Protein AF-A0A7W8PFZ2-F1 (afdb_monomer_lite)

Radius of gyration: 18.35 Å; chains: 1; bounding box: 38×33×63 Å

Foldseek 3Di:
DEAEAEDQAPVSVVVCVVCVVVVYHYDYDDPACVLLQVLLQVLQVLVVHGDDGVQVVLCVPVVAHDSHPNRSQVVCVVVVNGDDDDPDPPDCVQLVCLLPPLLVSVLSCVQSVHDNVVSVVVSVVSCVVVVHNSPVSRPPVVVLPPDHVVSVVCCVPPNDDDDD

pLDDT: mean 84.25, std 9.17, range [45.53, 96.31]

Secondary structure (DSSP, 8-state):
-EEEEE--SHHHHHHHHHHHHTT-EEEEE---SHHHHHHHHHHHHHTT-----HHHHHHHHH----SSHHHHHHHHHHHT-PPPPPSSS--HHHHTHIIIIIHHHHHHHHHTT---HHHHHHHHHHHHHHT--TTTT-SHHHHT-S--HHHHHHHHHH-PPPP-

Sequence (164 aa):
MQVTIVGAGAIALGYAAYLIQNGHKPKVWSPSGARLDQETLTIAAAFGKSVRTTFDHCRLSFGVVGDSFSAISEQLVRQGSDPPGPRDIATRYVLEEVPFGLVPTLRPAELAGVRAPLHEGGVAILGTCYGRYFVADNDILPEIGPLQIDTLKRLVVDGYAVPT

Structure (mmCIF, N/CA/C/O backbone):
data_AF-A0A7W8PFZ2-F1
#
_entry.id   AF-A0A7W8PFZ2-F1
#
loop_
_atom_site.group_PDB
_atom_site.id
_atom_site.type_symbol
_atom_site.label_atom_id
_atom_site.label_alt_id
_atom_site.label_comp_id
_atom_site.label_asym_id
_atom_site.label_entity_id
_atom_site.label_seq_id
_atom_site.pdbx_PDB_ins_code
_atom_site.Cartn_x
_atom_site.Cartn_y
_atom_site.Cartn_z
_atom_site.occupancy
_atom_site.B_iso_or_equiv
_atom_site.auth_seq_id
_atom_site.auth_comp_id
_atom_site.auth_asym_id
_atom_site.auth_atom_id
_atom_site.pdbx_PDB_model_num
ATOM 1 N N . MET A 1 1 ? 2.493 -1.608 -31.968 1.00 85.31 1 MET A N 1
ATOM 2 C CA . MET A 1 1 ? 1.179 -1.582 -31.277 1.00 85.31 1 MET A CA 1
ATOM 3 C C . MET A 1 1 ? 1.189 -0.483 -30.224 1.00 85.31 1 MET A C 1
ATOM 5 O O . MET A 1 1 ? 2.267 -0.186 -29.717 1.00 85.31 1 MET A O 1
ATOM 9 N N . GLN A 1 2 ? 0.042 0.131 -29.931 1.00 82.94 2 GLN A N 1
ATOM 10 C CA . GLN A 1 2 ? -0.093 1.023 -28.775 1.00 82.94 2 GLN A CA 1
ATOM 11 C C . GLN A 1 2 ? -0.322 0.176 -27.522 1.00 82.94 2 GLN A C 1
ATOM 13 O O . GLN A 1 2 ? -1.197 -0.684 -27.538 1.00 82.94 2 GLN A O 1
ATOM 18 N N . VAL A 1 3 ? 0.466 0.401 -26.473 1.00 79.44 3 VAL A N 1
ATOM 19 C CA . VAL A 1 3 ? 0.358 -0.331 -25.200 1.00 79.44 3 VAL A CA 1
ATOM 20 C C . VAL A 1 3 ? 0.219 0.696 -24.085 1.00 79.44 3 VAL A C 1
ATOM 22 O O . VAL A 1 3 ? 1.065 1.574 -23.981 1.00 79.44 3 VAL A O 1
ATOM 25 N N . THR A 1 4 ? -0.820 0.628 -23.257 1.00 81.81 4 THR A N 1
ATOM 26 C CA . THR A 1 4 ? -0.915 1.497 -22.073 1.00 81.81 4 THR A CA 1
ATOM 27 C C . THR A 1 4 ? -0.456 0.714 -20.855 1.00 81.81 4 THR A C 1
ATOM 29 O O . THR A 1 4 ? -1.006 -0.344 -20.562 1.00 81.81 4 THR A O 1
ATOM 32 N N . ILE A 1 5 ? 0.540 1.242 -20.151 1.00 75.62 5 ILE A N 1
ATOM 33 C CA . ILE A 1 5 ? 1.014 0.715 -18.874 1.00 75.62 5 ILE A CA 1
ATOM 34 C C . ILE A 1 5 ? 0.373 1.563 -17.780 1.00 75.62 5 ILE A C 1
ATOM 36 O O . ILE A 1 5 ? 0.567 2.778 -17.750 1.00 75.62 5 ILE A O 1
ATOM 40 N N . VAL A 1 6 ? -0.416 0.938 -16.911 1.00 77.44 6 VAL A N 1
ATOM 41 C CA . VAL A 1 6 ? -1.054 1.610 -15.774 1.00 77.44 6 VAL A CA 1
ATOM 42 C C . VAL A 1 6 ? -0.119 1.514 -14.569 1.00 77.44 6 VAL A C 1
ATOM 44 O O . VAL A 1 6 ? 0.202 0.416 -14.124 1.00 77.44 6 VAL A O 1
ATOM 47 N N . GLY A 1 7 ? 0.315 2.667 -14.057 1.00 66.38 7 GLY A N 1
ATOM 48 C CA . GLY A 1 7 ? 1.325 2.787 -13.001 1.00 66.38 7 GLY A CA 1
ATOM 49 C C . GLY A 1 7 ? 2.684 3.246 -13.539 1.00 66.38 7 GLY A C 1
ATOM 50 O O . GLY A 1 7 ? 3.036 2.951 -14.675 1.00 66.38 7 GLY A O 1
ATOM 51 N N . ALA A 1 8 ? 3.445 3.990 -12.728 1.00 63.72 8 ALA A N 1
ATOM 52 C CA . ALA A 1 8 ? 4.741 4.582 -13.107 1.00 63.72 8 ALA A CA 1
ATOM 53 C C . ALA A 1 8 ? 5.906 4.154 -12.192 1.00 63.72 8 ALA A C 1
ATOM 55 O O . ALA A 1 8 ? 6.881 4.881 -12.047 1.00 63.72 8 ALA A O 1
ATOM 56 N N . GLY A 1 9 ? 5.806 2.984 -11.552 1.00 59.66 9 GLY A N 1
ATOM 57 C CA . GLY A 1 9 ? 6.915 2.421 -10.773 1.00 59.66 9 GLY A CA 1
ATOM 58 C C . GLY A 1 9 ? 8.074 1.935 -11.655 1.00 59.66 9 GLY A C 1
ATOM 59 O O . GLY A 1 9 ? 7.932 1.819 -12.873 1.00 59.66 9 GLY A O 1
ATOM 60 N N . ALA A 1 10 ? 9.206 1.576 -11.041 1.00 45.53 10 ALA A N 1
ATOM 61 C CA . ALA A 1 10 ? 10.415 1.124 -11.748 1.00 45.53 10 ALA A CA 1
ATOM 62 C C . ALA A 1 10 ? 10.150 -0.028 -12.743 1.00 45.53 10 ALA A C 1
ATOM 64 O O . ALA A 1 10 ? 10.671 -0.028 -13.856 1.00 45.53 10 ALA A O 1
ATOM 65 N N . ILE A 1 11 ? 9.257 -0.960 -12.390 1.00 56.22 11 ILE A N 1
ATOM 66 C CA . ILE A 1 11 ? 8.810 -2.060 -13.265 1.00 56.22 11 ILE A CA 1
ATOM 67 C C . ILE A 1 11 ? 8.116 -1.530 -14.526 1.00 56.22 11 ILE A C 1
ATOM 69 O O . ILE A 1 11 ? 8.413 -1.969 -15.634 1.00 56.22 11 ILE A O 1
ATOM 73 N N . ALA A 1 12 ? 7.201 -0.569 -14.370 1.00 71.44 12 ALA A N 1
ATOM 74 C CA . ALA A 1 12 ? 6.454 0.017 -15.478 1.00 71.44 12 ALA A CA 1
ATOM 75 C C . ALA A 1 12 ? 7.377 0.767 -16.449 1.00 71.44 12 ALA A C 1
ATOM 77 O O . ALA A 1 12 ? 7.225 0.647 -17.664 1.00 71.44 12 ALA A O 1
ATOM 78 N N . LEU A 1 13 ? 8.365 1.491 -15.916 1.00 67.25 13 LEU A N 1
ATOM 79 C CA . LEU A 1 13 ? 9.378 2.181 -16.715 1.00 67.25 13 LEU A CA 1
ATOM 80 C C . LEU A 1 13 ? 10.309 1.189 -17.433 1.00 67.25 13 LEU A C 1
ATOM 82 O O . LEU A 1 13 ? 10.592 1.371 -18.617 1.00 67.25 13 LEU A O 1
ATOM 86 N N . GLY A 1 14 ? 10.705 0.099 -16.766 1.00 67.44 14 GLY A N 1
ATOM 87 C CA . GLY A 1 14 ? 11.469 -0.994 -17.376 1.00 67.44 14 GLY A CA 1
ATOM 88 C C . GLY A 1 14 ? 10.726 -1.654 -18.543 1.00 67.44 14 GLY A C 1
ATOM 89 O O . GLY A 1 14 ? 11.283 -1.802 -19.633 1.00 67.44 14 GLY A O 1
ATOM 90 N N . TYR A 1 15 ? 9.437 -1.964 -18.367 1.00 74.69 15 TYR A N 1
ATOM 91 C CA . TYR A 1 15 ? 8.594 -2.476 -19.451 1.00 74.69 15 TYR A CA 1
ATOM 92 C C . TYR A 1 15 ? 8.420 -1.466 -20.585 1.00 74.69 15 TYR A C 1
ATOM 94 O O . TYR A 1 15 ? 8.469 -1.854 -21.751 1.00 74.69 15 TYR A O 1
ATOM 102 N N . ALA A 1 16 ? 8.247 -0.178 -20.279 1.00 78.25 16 ALA A N 1
ATOM 103 C CA . ALA A 1 16 ? 8.160 0.858 -21.303 1.00 78.25 16 ALA A CA 1
ATOM 104 C C . ALA A 1 16 ? 9.437 0.905 -22.158 1.00 78.25 16 ALA A C 1
ATOM 106 O O . ALA A 1 16 ? 9.348 0.898 -23.385 1.00 78.25 16 ALA A O 1
ATOM 107 N N . ALA A 1 17 ? 10.617 0.874 -21.531 1.00 71.56 17 ALA A N 1
ATOM 108 C CA . ALA A 1 17 ? 11.897 0.852 -22.237 1.00 71.56 17 ALA A CA 1
ATOM 109 C C . ALA A 1 17 ? 12.037 -0.387 -23.138 1.00 71.56 17 ALA A C 1
ATOM 111 O O . ALA A 1 17 ? 12.363 -0.262 -24.320 1.00 71.56 17 ALA A O 1
ATOM 112 N N . TYR A 1 18 ? 11.716 -1.573 -22.615 1.00 71.75 18 TYR A N 1
ATOM 113 C CA . TYR A 1 18 ? 11.741 -2.817 -23.386 1.00 71.75 18 TYR A CA 1
ATOM 114 C C . TYR A 1 18 ? 10.770 -2.789 -24.578 1.00 71.75 18 TYR A C 1
ATOM 116 O O . TYR A 1 18 ? 11.122 -3.172 -25.695 1.00 71.75 18 TYR A O 1
ATOM 124 N N . LEU A 1 19 ? 9.549 -2.292 -24.378 1.00 82.12 19 LEU A N 1
ATOM 125 C CA . LEU A 1 19 ? 8.543 -2.182 -25.435 1.00 82.12 19 LEU A CA 1
ATOM 126 C C . LEU A 1 19 ? 8.968 -1.199 -26.534 1.00 82.12 19 LEU A C 1
ATOM 128 O O . LEU A 1 19 ? 8.729 -1.476 -27.710 1.00 82.12 19 LEU A O 1
ATOM 132 N N . ILE A 1 20 ? 9.625 -0.091 -26.176 1.00 83.25 20 ILE A N 1
ATOM 133 C CA . ILE A 1 20 ? 10.207 0.851 -27.145 1.00 83.25 20 ILE A CA 1
ATOM 134 C C . ILE A 1 20 ? 11.289 0.158 -27.983 1.00 83.25 20 ILE A C 1
ATOM 136 O O . ILE A 1 20 ? 11.260 0.262 -29.209 1.00 83.25 20 ILE A O 1
ATOM 140 N N . GLN A 1 21 ? 12.200 -0.592 -27.349 1.00 76.38 21 GLN A N 1
ATOM 141 C CA . GLN A 1 21 ? 13.262 -1.334 -28.049 1.00 76.38 21 GLN A CA 1
ATOM 142 C C . GLN A 1 21 ? 12.712 -2.355 -29.058 1.00 76.38 21 GLN A C 1
ATOM 144 O O . GLN A 1 21 ? 13.333 -2.591 -30.089 1.00 76.38 21 GLN A O 1
ATOM 149 N N . ASN A 1 22 ? 11.526 -2.911 -28.801 1.00 91.25 22 ASN A N 1
ATOM 150 C CA . ASN A 1 22 ? 10.859 -3.884 -29.672 1.00 91.25 22 ASN A CA 1
ATOM 151 C C . ASN A 1 22 ? 9.861 -3.248 -30.669 1.00 91.25 22 ASN A C 1
ATOM 153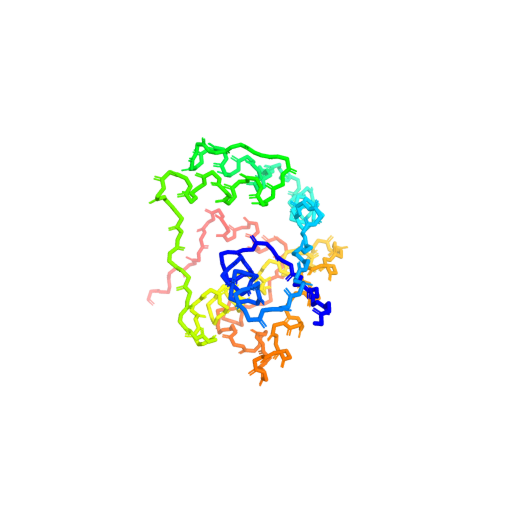 O O . ASN A 1 22 ? 9.013 -3.933 -31.238 1.00 91.25 22 ASN A O 1
ATOM 157 N N . GLY A 1 23 ? 9.929 -1.931 -30.899 1.00 88.06 23 GLY A N 1
ATOM 158 C CA . GLY A 1 23 ? 9.114 -1.247 -31.913 1.00 88.06 23 GLY A CA 1
ATOM 159 C C . GLY A 1 23 ? 7.648 -1.017 -31.518 1.00 88.06 23 GLY A C 1
ATOM 160 O O . GLY A 1 23 ? 6.801 -0.701 -32.365 1.00 88.06 23 GLY A O 1
ATOM 161 N N . HIS A 1 24 ? 7.310 -1.158 -30.236 1.00 92.06 24 HIS A N 1
ATOM 162 C CA . HIS A 1 24 ? 5.997 -0.789 -29.713 1.00 92.06 24 HIS A CA 1
ATOM 163 C C . HIS A 1 24 ? 5.962 0.683 -29.278 1.00 92.06 24 HIS A C 1
ATOM 165 O O . HIS A 1 24 ? 6.982 1.351 -29.139 1.00 92.06 24 HIS A O 1
ATOM 171 N N . LYS A 1 25 ? 4.749 1.208 -29.080 1.00 86.56 25 LYS A N 1
ATOM 172 C CA . LYS A 1 25 ? 4.505 2.587 -28.638 1.00 86.56 25 LYS A CA 1
ATOM 173 C C . LYS A 1 25 ? 3.824 2.554 -27.266 1.00 86.56 25 LYS A C 1
ATOM 175 O O . LYS A 1 25 ? 2.591 2.634 -27.219 1.00 86.56 25 LYS A O 1
ATOM 180 N N . PRO A 1 26 ? 4.577 2.344 -26.171 1.00 82.06 26 PRO A N 1
ATOM 181 C CA . PRO A 1 26 ? 3.999 2.340 -24.842 1.00 82.06 26 PRO A CA 1
ATOM 182 C C . PRO A 1 26 ? 3.624 3.761 -24.401 1.00 82.06 26 PRO A C 1
ATOM 184 O O . PRO A 1 26 ? 4.323 4.726 -24.702 1.00 82.06 26 PRO A O 1
ATOM 187 N N . LYS A 1 27 ? 2.526 3.886 -23.661 1.00 79.88 27 LYS A N 1
ATOM 188 C CA . LYS A 1 27 ? 2.154 5.069 -22.887 1.00 79.88 27 LYS A CA 1
ATOM 189 C C . LYS A 1 27 ? 2.101 4.655 -21.427 1.00 79.88 27 LYS A C 1
ATOM 191 O O . LYS A 1 27 ? 1.262 3.840 -21.054 1.00 79.88 27 LYS A O 1
ATOM 196 N N . VAL A 1 28 ? 2.996 5.202 -20.615 1.00 67.12 28 VAL A N 1
ATOM 197 C CA . VAL A 1 28 ? 2.914 5.054 -19.162 1.00 67.12 28 VAL A CA 1
ATOM 198 C C . VAL A 1 28 ? 1.883 6.057 -18.670 1.00 67.12 28 VAL A C 1
ATOM 200 O O . VAL A 1 28 ? 2.005 7.255 -18.915 1.00 67.12 28 VAL A O 1
ATOM 203 N N . TRP A 1 29 ? 0.839 5.562 -18.023 1.00 65.75 29 TRP A N 1
ATOM 204 C CA . TRP A 1 29 ? -0.190 6.386 -17.419 1.00 65.75 29 TRP A CA 1
ATOM 205 C C . TRP A 1 29 ? -0.105 6.251 -15.903 1.00 65.75 29 TRP A C 1
ATOM 207 O O . TRP A 1 29 ? -0.366 5.194 -15.328 1.00 65.75 29 TRP A O 1
ATOM 217 N N . SER A 1 30 ? 0.262 7.352 -15.258 1.00 60.38 30 SER A N 1
ATOM 218 C CA . SER A 1 30 ? 0.132 7.555 -13.821 1.00 60.38 30 SER A CA 1
ATOM 219 C C . SER A 1 30 ? -0.270 9.013 -13.630 1.00 60.38 30 SER A C 1
ATOM 221 O O . SER A 1 30 ? 0.547 9.890 -13.901 1.00 60.38 30 SER A O 1
ATOM 223 N N . PRO A 1 31 ? -1.527 9.314 -13.260 1.00 59.84 31 PRO A N 1
ATOM 224 C CA . PRO A 1 31 ? -2.009 10.692 -13.270 1.00 59.84 31 PRO A CA 1
ATOM 225 C C . PRO A 1 31 ? -1.250 11.568 -12.264 1.00 59.84 31 PRO A C 1
ATOM 227 O O . PRO A 1 31 ? -0.929 12.706 -12.568 1.00 59.84 31 PRO A O 1
ATOM 230 N N . SER A 1 32 ? -0.942 11.023 -11.087 1.00 66.50 32 SER A N 1
ATOM 231 C CA . SER A 1 32 ? -0.118 11.660 -10.044 1.00 66.50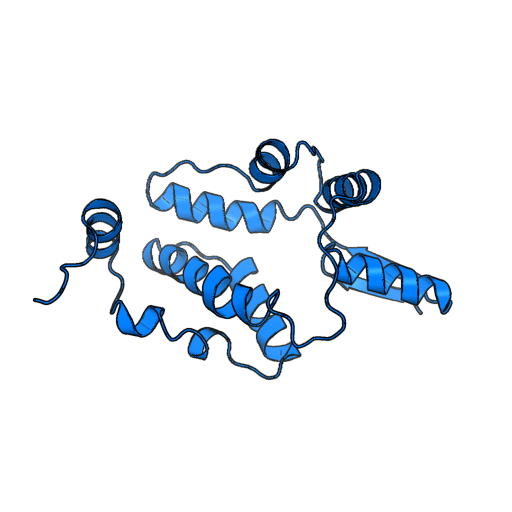 32 SER A CA 1
ATOM 232 C C . SER A 1 32 ? 0.058 10.745 -8.834 1.00 66.50 32 SER A C 1
ATOM 234 O O . SER A 1 32 ? 0.942 10.974 -8.026 1.00 66.50 32 SER A O 1
ATOM 236 N N . GLY A 1 33 ? -0.810 9.737 -8.674 1.00 69.44 33 GLY A N 1
ATOM 237 C CA . GLY A 1 33 ? -0.943 8.943 -7.449 1.00 69.44 33 GLY A CA 1
ATOM 238 C C . GLY A 1 33 ? -1.572 9.712 -6.276 1.00 69.44 33 GLY A C 1
ATOM 239 O O . GLY A 1 33 ? -1.974 9.094 -5.297 1.00 69.44 33 GLY A O 1
ATOM 240 N N . ALA A 1 34 ? -1.806 11.023 -6.425 1.00 77.56 34 ALA A N 1
ATOM 241 C CA . ALA A 1 34 ? -2.437 11.870 -5.413 1.00 77.56 34 ALA A CA 1
ATOM 242 C C . ALA A 1 34 ? -3.849 11.407 -5.030 1.00 77.56 34 ALA A C 1
ATOM 244 O O . ALA A 1 34 ? -4.281 11.612 -3.907 1.00 77.56 34 ALA A O 1
ATOM 245 N N . ARG A 1 35 ? -4.585 10.758 -5.944 1.00 82.75 35 ARG A N 1
ATOM 246 C CA . ARG A 1 35 ? -5.917 10.215 -5.628 1.00 82.75 35 ARG A CA 1
ATOM 247 C C . ARG A 1 35 ? -5.864 9.011 -4.692 1.00 82.75 35 ARG A C 1
ATOM 249 O O . ARG A 1 35 ? -6.772 8.852 -3.890 1.00 82.75 35 ARG A O 1
ATOM 256 N N . LEU A 1 36 ? -4.832 8.179 -4.818 1.00 82.75 36 LEU A N 1
ATOM 257 C CA . LEU A 1 36 ? -4.625 7.038 -3.930 1.00 82.75 36 LEU A CA 1
ATOM 258 C C . LEU A 1 36 ? -4.127 7.539 -2.568 1.00 82.75 36 LEU A C 1
ATOM 260 O O . LEU A 1 36 ? -4.662 7.148 -1.539 1.00 82.75 36 LEU A O 1
ATOM 264 N N . ASP A 1 37 ? -3.219 8.518 -2.579 1.00 87.62 37 ASP A N 1
ATOM 265 C CA . ASP A 1 37 ? -2.774 9.239 -1.379 1.00 87.62 37 ASP A CA 1
ATOM 266 C C . ASP A 1 37 ? -3.948 9.911 -0.639 1.00 87.62 37 ASP A C 1
ATOM 268 O O . ASP A 1 37 ? -4.045 9.857 0.585 1.00 87.62 37 ASP A O 1
ATOM 272 N N . GLN A 1 38 ? -4.906 10.473 -1.383 1.00 91.00 38 GLN A N 1
ATOM 273 C CA . GLN A 1 38 ? -6.100 11.097 -0.819 1.00 91.00 38 GLN A CA 1
ATOM 274 C C . GLN A 1 38 ? -6.974 10.115 -0.033 1.00 91.00 38 GLN A C 1
ATOM 276 O O . GLN A 1 38 ? -7.535 10.520 0.983 1.00 91.00 38 GLN A O 1
ATOM 281 N N . GLU A 1 39 ? -7.084 8.848 -0.449 1.00 93.31 39 GLU A N 1
ATOM 282 C CA . GLU A 1 39 ? -7.816 7.838 0.330 1.00 93.31 39 GLU A CA 1
ATOM 283 C C . GLU A 1 39 ? -7.154 7.637 1.698 1.00 93.31 39 GLU A C 1
ATOM 285 O O . GLU A 1 39 ? -7.833 7.710 2.721 1.00 93.31 39 GLU A O 1
ATOM 290 N N . THR A 1 40 ? -5.825 7.512 1.740 1.00 93.38 40 THR A N 1
ATOM 291 C CA . THR A 1 40 ? -5.056 7.385 2.988 1.00 93.38 40 THR A CA 1
ATOM 292 C C . THR A 1 40 ? -5.214 8.611 3.890 1.00 93.38 40 THR A C 1
ATOM 294 O O . THR A 1 40 ? -5.437 8.472 5.096 1.00 93.38 40 THR A O 1
ATOM 297 N N . LEU A 1 41 ? -5.165 9.818 3.317 1.00 95.62 41 LEU A N 1
ATOM 298 C CA . LEU A 1 41 ? -5.390 11.069 4.050 1.00 95.62 41 LEU A CA 1
ATOM 299 C C . LEU A 1 41 ? -6.810 11.144 4.625 1.00 95.62 41 LEU A C 1
ATOM 301 O O . LEU A 1 41 ? -6.988 11.540 5.777 1.00 95.62 41 LEU A O 1
ATOM 305 N N . THR A 1 42 ? -7.823 10.748 3.851 1.00 96.31 42 THR A N 1
ATOM 306 C CA . THR A 1 42 ? -9.222 10.732 4.298 1.00 96.31 42 THR A CA 1
ATOM 307 C C . THR A 1 42 ? -9.444 9.708 5.410 1.00 96.31 42 THR A C 1
ATOM 309 O O . THR A 1 42 ? -10.115 10.029 6.391 1.00 96.31 42 THR A O 1
ATOM 312 N N . ILE A 1 43 ? -8.847 8.516 5.308 1.00 94.00 43 ILE A N 1
ATOM 313 C CA . ILE A 1 43 ? -8.882 7.508 6.376 1.00 94.00 43 ILE A CA 1
ATOM 314 C C . ILE A 1 43 ? -8.272 8.093 7.653 1.00 94.00 43 ILE A C 1
ATOM 316 O O . ILE A 1 43 ? -8.919 8.084 8.696 1.00 94.00 43 ILE A O 1
ATOM 320 N N . ALA A 1 44 ? -7.070 8.674 7.584 1.00 94.12 44 ALA A N 1
ATOM 321 C CA . ALA A 1 44 ? -6.420 9.278 8.748 1.00 94.12 44 ALA A CA 1
ATOM 322 C C . ALA A 1 44 ? -7.262 10.402 9.381 1.00 94.12 44 ALA A C 1
ATOM 324 O O . ALA A 1 44 ? -7.431 10.443 10.605 1.00 94.12 44 ALA A O 1
ATOM 325 N N . ALA A 1 45 ? -7.845 11.273 8.553 1.00 95.81 45 ALA A N 1
ATOM 326 C CA . ALA A 1 45 ? -8.703 12.362 9.006 1.00 95.81 45 ALA A CA 1
ATOM 327 C C . ALA A 1 45 ? -9.947 11.854 9.753 1.00 95.81 45 ALA A C 1
ATOM 329 O O . ALA A 1 45 ? -10.340 12.458 10.751 1.00 95.81 45 ALA A O 1
ATOM 330 N N . ALA A 1 46 ? -10.522 10.718 9.345 1.00 93.75 46 ALA A N 1
ATOM 331 C CA . ALA A 1 46 ? -11.653 10.101 10.039 1.00 93.75 46 ALA A CA 1
ATOM 332 C C . ALA A 1 46 ? -11.299 9.615 11.461 1.00 93.75 46 ALA A C 1
ATOM 334 O O . ALA A 1 46 ? -12.163 9.557 12.334 1.00 93.75 46 ALA A O 1
ATOM 335 N N . PHE A 1 47 ? -10.017 9.358 11.738 1.00 90.25 47 PHE A N 1
ATOM 336 C CA . PHE A 1 47 ? -9.502 9.101 13.089 1.00 90.25 47 PHE A CA 1
ATOM 337 C C . PHE A 1 47 ? -9.041 10.371 13.827 1.00 90.25 47 PHE A C 1
ATOM 339 O O . PHE A 1 47 ? -8.436 10.277 14.899 1.00 90.25 47 PHE A O 1
ATOM 346 N N . GLY A 1 48 ? -9.294 11.562 13.273 1.00 92.06 48 GLY A N 1
ATOM 347 C CA . GLY A 1 48 ? -8.820 12.836 13.817 1.00 92.06 48 GLY A CA 1
ATOM 348 C C . GLY A 1 48 ? -7.301 13.003 13.724 1.00 92.06 48 GLY A C 1
ATOM 349 O O . GLY A 1 48 ? -6.706 13.709 14.539 1.00 92.06 48 GLY A O 1
ATOM 350 N N . LYS A 1 49 ? -6.649 12.313 12.780 1.00 91.81 49 LYS A N 1
ATOM 351 C CA . LYS A 1 49 ? -5.202 12.378 12.563 1.00 91.81 49 LYS A CA 1
ATOM 352 C C . LYS A 1 49 ? -4.889 13.161 11.294 1.00 91.81 49 LYS A C 1
ATOM 354 O O . LYS A 1 49 ? -5.552 13.013 10.275 1.00 91.81 49 LYS A O 1
ATOM 359 N N . SER A 1 50 ? -3.835 13.966 11.365 1.00 94.50 50 SER A N 1
ATOM 360 C CA . SER A 1 50 ? -3.212 14.578 10.195 1.00 94.50 50 SER A CA 1
ATOM 361 C C . SER A 1 50 ? -1.930 13.814 9.887 1.00 94.50 50 SER A C 1
ATOM 363 O O . SER A 1 50 ? -1.083 13.650 10.769 1.00 94.50 50 SER A O 1
ATOM 365 N N . VAL A 1 51 ? -1.811 13.307 8.661 1.00 93.31 51 VAL A N 1
ATOM 366 C CA . VAL A 1 51 ? -0.630 12.583 8.175 1.00 93.31 51 VAL A CA 1
ATOM 367 C C . VAL A 1 51 ? -0.073 13.277 6.938 1.00 93.31 51 VAL A C 1
ATOM 369 O O . VAL A 1 51 ? -0.743 14.092 6.306 1.00 93.31 51 VAL A O 1
ATOM 372 N N . ARG A 1 52 ? 1.191 12.992 6.631 1.00 94.25 52 ARG A N 1
ATOM 373 C CA . ARG A 1 52 ? 1.894 13.579 5.489 1.00 94.25 52 ARG A CA 1
ATOM 374 C C . ARG A 1 52 ? 1.443 12.924 4.186 1.00 94.25 52 ARG A C 1
ATOM 376 O O . ARG A 1 52 ? 1.071 11.755 4.192 1.00 94.25 52 ARG A O 1
ATOM 383 N N . THR A 1 53 ? 1.533 13.672 3.092 1.00 92.06 53 THR A N 1
ATOM 384 C CA . THR A 1 53 ? 1.320 13.133 1.743 1.00 92.06 53 THR A CA 1
ATOM 385 C C . THR A 1 53 ? 2.455 12.186 1.352 1.00 92.06 53 THR A C 1
ATOM 387 O O . THR A 1 53 ? 3.566 12.259 1.892 1.00 92.06 53 THR A O 1
ATOM 390 N N . THR A 1 54 ? 2.234 11.333 0.356 1.00 86.44 54 THR A N 1
ATOM 391 C CA . THR A 1 54 ? 3.326 10.527 -0.204 1.00 86.44 54 THR A CA 1
ATOM 392 C C . THR A 1 54 ? 4.402 11.416 -0.847 1.00 86.44 54 THR A C 1
ATOM 394 O O . THR A 1 54 ? 5.592 11.116 -0.767 1.00 86.44 54 THR A O 1
ATOM 397 N N . PHE A 1 55 ? 4.023 12.572 -1.397 1.00 88.88 55 PHE A N 1
ATOM 398 C CA . PHE A 1 55 ? 4.970 13.569 -1.909 1.00 88.88 55 PHE A CA 1
ATOM 399 C C . PHE A 1 55 ? 5.850 14.164 -0.800 1.00 88.88 55 PHE A C 1
ATOM 401 O O . PHE A 1 55 ? 7.058 14.327 -0.982 1.00 88.88 55 PHE A O 1
ATOM 408 N N . ASP A 1 56 ? 5.274 14.433 0.374 1.00 92.06 56 ASP A N 1
ATOM 409 C CA . ASP A 1 56 ? 6.034 14.836 1.557 1.00 92.06 56 ASP A CA 1
ATOM 410 C C . ASP A 1 56 ? 6.984 13.735 2.016 1.00 92.06 56 ASP A C 1
ATOM 412 O O . ASP A 1 56 ? 8.120 14.036 2.380 1.00 92.06 56 ASP A O 1
ATOM 416 N N . HIS A 1 57 ? 6.547 12.473 1.991 1.00 89.00 57 HIS A N 1
ATOM 417 C CA . HIS A 1 57 ? 7.422 11.346 2.291 1.00 89.00 57 HIS A CA 1
ATOM 418 C C . HIS A 1 57 ? 8.614 11.306 1.328 1.00 89.00 57 HIS A C 1
ATOM 420 O O . HIS A 1 57 ? 9.754 11.279 1.787 1.00 89.00 57 HIS A O 1
ATOM 426 N N . CYS A 1 58 ? 8.386 11.408 0.015 1.00 88.12 58 CYS A N 1
ATOM 427 C CA . CYS A 1 58 ? 9.469 11.414 -0.968 1.00 88.12 58 CYS A CA 1
ATOM 428 C C . CYS A 1 58 ? 10.468 12.557 -0.736 1.00 88.12 58 CYS A C 1
ATOM 430 O O . CYS A 1 58 ? 11.683 12.340 -0.757 1.00 88.12 58 CYS A O 1
ATOM 432 N N . ARG A 1 59 ? 9.964 13.754 -0.427 1.00 93.12 59 ARG A N 1
ATOM 433 C CA . ARG A 1 59 ? 10.795 14.918 -0.109 1.00 93.12 59 ARG A CA 1
ATOM 434 C C . ARG A 1 59 ? 11.615 14.719 1.161 1.00 93.12 59 ARG A C 1
ATOM 436 O O . ARG A 1 59 ? 12.799 15.036 1.172 1.00 93.12 59 ARG A O 1
ATOM 443 N N . LEU A 1 60 ? 10.996 14.234 2.235 1.00 92.25 60 LEU A N 1
ATOM 444 C CA . LEU A 1 60 ? 11.636 14.119 3.548 1.00 92.25 60 LEU A CA 1
ATOM 445 C C . LEU A 1 60 ? 12.585 12.920 3.649 1.00 92.25 60 LEU A C 1
ATOM 447 O O . LEU A 1 60 ? 13.583 13.009 4.357 1.00 92.25 60 LEU A O 1
ATOM 451 N N . SER A 1 61 ? 12.276 11.816 2.969 1.00 88.31 61 SER A N 1
ATOM 452 C CA . SER A 1 61 ? 13.042 10.569 3.059 1.00 88.31 61 SER A CA 1
ATOM 453 C C . SER A 1 61 ? 14.097 10.426 1.967 1.00 88.31 61 SER A C 1
ATOM 455 O O . SER A 1 61 ? 15.151 9.858 2.236 1.00 88.31 61 SER A O 1
ATOM 457 N N . PHE A 1 62 ? 13.850 10.950 0.762 1.00 86.25 62 PHE A N 1
ATOM 458 C CA . PHE A 1 62 ? 14.757 10.778 -0.381 1.00 86.25 62 PHE A CA 1
ATOM 459 C C . PHE A 1 62 ? 15.280 12.099 -0.959 1.00 86.25 62 PHE A C 1
ATOM 461 O O . PHE A 1 62 ? 16.092 12.083 -1.878 1.00 86.25 62 PHE A O 1
ATOM 468 N N . GLY A 1 63 ? 14.836 13.252 -0.446 1.00 91.81 63 GLY A N 1
ATOM 469 C CA . GLY A 1 63 ? 15.294 14.558 -0.929 1.00 91.81 63 GLY A CA 1
ATOM 470 C C . GLY A 1 63 ? 14.848 14.890 -2.358 1.00 91.81 63 GLY A C 1
ATOM 471 O O . GLY A 1 63 ? 15.439 15.763 -2.989 1.00 91.81 63 GLY A O 1
ATOM 472 N N . VAL A 1 64 ? 13.823 14.206 -2.875 1.00 89.25 64 VAL A N 1
ATOM 473 C CA . VAL A 1 64 ? 13.282 14.402 -4.232 1.00 89.25 64 VAL A CA 1
ATOM 474 C C . VAL A 1 64 ? 11.918 15.078 -4.182 1.00 89.25 64 VAL A C 1
ATOM 476 O O . VAL A 1 64 ? 11.115 14.823 -3.286 1.00 89.25 64 VAL A O 1
ATOM 479 N N . VAL A 1 65 ? 11.638 15.944 -5.155 1.00 90.56 65 VAL A N 1
ATOM 480 C CA . VAL A 1 65 ? 10.386 16.713 -5.213 1.00 90.56 65 VAL A CA 1
ATOM 481 C C . VAL A 1 65 ? 9.825 16.650 -6.621 1.00 90.56 65 VAL A C 1
ATOM 483 O O . VAL A 1 65 ? 10.527 16.954 -7.576 1.00 90.56 65 VAL A O 1
ATOM 486 N N . GLY A 1 66 ? 8.552 16.303 -6.769 1.00 84.62 66 GLY A N 1
ATOM 487 C CA . GLY A 1 66 ? 7.879 16.311 -8.063 1.00 84.62 66 GLY A CA 1
ATOM 488 C C . GLY A 1 66 ? 6.377 16.473 -7.903 1.00 84.62 66 GLY A C 1
ATOM 489 O O . GLY A 1 66 ? 5.825 16.195 -6.843 1.00 84.62 66 GLY A O 1
ATOM 490 N N . ASP A 1 67 ? 5.726 16.921 -8.967 1.00 79.81 67 ASP A N 1
ATOM 491 C CA . ASP A 1 67 ? 4.267 17.016 -9.096 1.00 79.81 67 ASP A CA 1
ATOM 492 C C . ASP A 1 67 ? 3.610 15.672 -9.467 1.00 79.81 67 ASP A C 1
ATOM 494 O O . ASP A 1 67 ? 2.3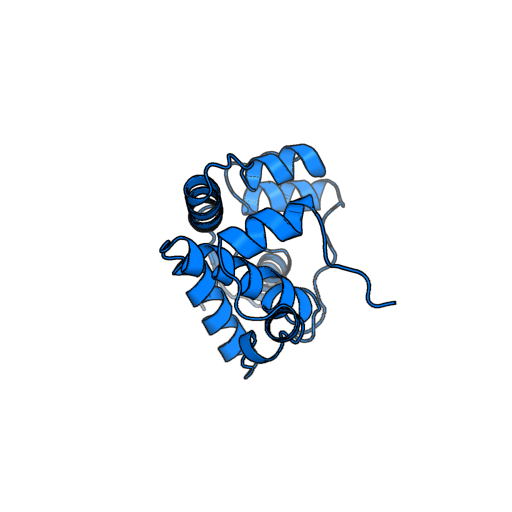87 15.525 -9.461 1.00 79.81 67 ASP A O 1
ATOM 498 N N . SER A 1 68 ? 4.431 14.666 -9.771 1.00 77.69 68 SER A N 1
ATOM 499 C CA . SER A 1 68 ? 4.020 13.316 -10.128 1.00 77.69 68 SER A CA 1
ATOM 500 C C . SER A 1 68 ? 5.037 12.282 -9.647 1.00 77.69 68 SER A C 1
ATOM 502 O O . SER A 1 68 ? 6.233 12.563 -9.523 1.00 77.69 68 SER A O 1
ATOM 504 N N . PHE A 1 69 ? 4.577 11.042 -9.452 1.00 76.06 69 PHE A N 1
ATOM 505 C CA . PHE A 1 69 ? 5.484 9.921 -9.194 1.00 76.06 69 PHE A CA 1
ATOM 506 C C . PHE A 1 69 ? 6.495 9.708 -10.322 1.00 76.06 69 PHE A C 1
ATOM 508 O O . PHE A 1 69 ? 7.623 9.345 -10.030 1.00 76.06 69 PHE A O 1
ATOM 515 N N . SER A 1 70 ? 6.139 9.981 -11.584 1.00 74.00 70 SER A N 1
ATOM 516 C CA . SER A 1 70 ? 7.091 9.874 -12.701 1.00 74.00 70 SER A CA 1
ATOM 517 C C . SER A 1 70 ? 8.269 10.831 -12.516 1.00 74.00 70 SER A C 1
ATOM 519 O O . SER A 1 70 ? 9.419 10.411 -12.594 1.00 74.00 70 SER A O 1
ATOM 521 N N . ALA A 1 71 ? 7.994 12.100 -12.194 1.00 81.25 71 ALA A N 1
ATOM 522 C CA . 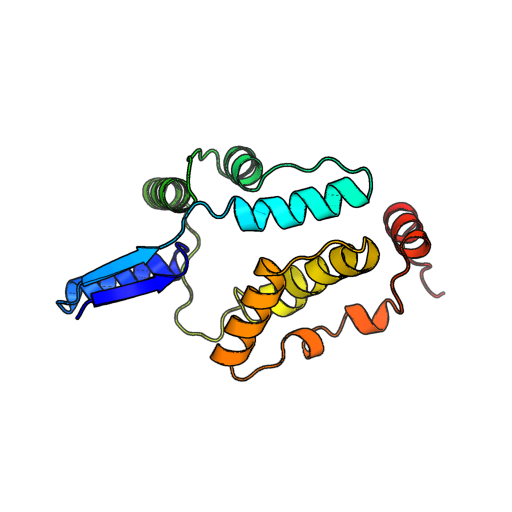ALA A 1 71 ? 9.033 13.100 -11.959 1.00 81.25 71 ALA A CA 1
ATOM 523 C C . ALA A 1 71 ? 9.911 12.760 -10.741 1.00 81.25 71 ALA A C 1
ATOM 525 O O . ALA A 1 71 ? 11.123 12.982 -10.769 1.00 81.25 71 ALA A O 1
ATOM 526 N N . ILE A 1 72 ? 9.308 12.200 -9.686 1.00 84.12 72 ILE A N 1
ATOM 527 C CA . ILE A 1 72 ? 10.024 11.692 -8.508 1.00 84.12 72 ILE A CA 1
ATOM 528 C C . ILE A 1 72 ? 10.924 10.508 -8.888 1.00 84.12 72 ILE A C 1
ATOM 530 O O . ILE A 1 72 ? 12.113 10.516 -8.575 1.00 84.12 72 ILE A O 1
ATOM 534 N N . SER A 1 73 ? 10.393 9.510 -9.597 1.00 78.00 73 SER A N 1
ATOM 535 C CA . SER A 1 73 ? 11.143 8.324 -10.019 1.00 78.00 73 SER A CA 1
ATOM 536 C C . SER A 1 73 ? 12.303 8.676 -10.945 1.00 78.00 73 SER A C 1
ATOM 538 O O . SER A 1 73 ? 13.399 8.156 -10.768 1.00 78.00 73 SER A O 1
ATOM 540 N N . GLU A 1 74 ? 12.112 9.604 -11.885 1.00 82.38 74 GLU A N 1
ATOM 541 C CA . GLU A 1 74 ? 13.195 10.084 -12.746 1.00 82.38 74 GLU A CA 1
ATOM 542 C C . GLU A 1 74 ? 14.344 10.730 -11.960 1.00 82.38 74 GLU A C 1
ATOM 544 O O . GLU A 1 74 ? 15.506 10.608 -12.352 1.00 82.38 74 GLU A O 1
ATOM 549 N N . GLN A 1 75 ? 14.044 11.432 -10.865 1.00 86.88 75 GLN A N 1
ATOM 550 C CA . GLN A 1 75 ? 15.077 12.004 -9.999 1.00 86.88 75 GLN A CA 1
ATOM 551 C C . GLN A 1 75 ? 15.840 10.923 -9.243 1.00 86.88 75 GLN A C 1
ATOM 553 O O . GLN A 1 75 ? 17.066 10.970 -9.235 1.00 86.88 75 GLN A O 1
ATOM 558 N N . LEU A 1 76 ? 15.138 9.937 -8.678 1.00 83.44 76 LEU A N 1
ATOM 559 C CA . LEU A 1 76 ? 15.768 8.811 -7.980 1.00 83.44 76 LEU A CA 1
ATOM 560 C C . LEU A 1 76 ? 16.725 8.046 -8.905 1.00 83.44 76 LEU A C 1
ATOM 562 O O . LEU A 1 76 ? 17.873 7.800 -8.543 1.00 83.44 76 LEU A O 1
ATOM 566 N N . VAL A 1 77 ? 16.303 7.775 -10.145 1.00 82.94 77 VAL A N 1
ATOM 567 C CA . VAL A 1 77 ? 17.159 7.136 -11.160 1.00 82.94 77 VAL A CA 1
ATOM 568 C C . VAL A 1 77 ? 18.380 7.999 -11.482 1.00 82.94 77 VAL A C 1
ATOM 570 O O . VAL A 1 77 ? 19.502 7.502 -11.519 1.00 82.94 77 VAL A O 1
ATOM 573 N N . ARG A 1 78 ? 18.202 9.314 -11.684 1.00 85.44 78 ARG A N 1
ATOM 574 C CA . ARG A 1 78 ? 19.329 10.234 -11.941 1.00 85.44 78 ARG A CA 1
ATOM 575 C C . ARG A 1 78 ? 20.320 10.303 -10.777 1.00 85.44 78 ARG A C 1
ATOM 577 O O . ARG A 1 78 ? 21.503 10.526 -11.011 1.00 85.44 78 ARG A O 1
ATOM 584 N N . GLN A 1 79 ? 19.844 10.123 -9.550 1.00 88.25 79 GLN A N 1
ATOM 585 C CA . GLN A 1 79 ? 20.669 10.063 -8.344 1.00 88.25 79 GLN A CA 1
ATOM 586 C C . GLN A 1 79 ? 21.336 8.692 -8.141 1.00 88.25 79 GLN A C 1
ATOM 588 O O . GLN A 1 79 ? 22.202 8.574 -7.276 1.00 88.25 79 GLN A O 1
ATOM 593 N N . GLY A 1 80 ? 20.949 7.665 -8.908 1.00 85.88 80 GLY A N 1
ATOM 594 C CA . GLY A 1 80 ? 21.381 6.281 -8.695 1.00 85.88 80 GLY A CA 1
ATOM 595 C C . GLY A 1 80 ? 20.865 5.688 -7.381 1.00 85.88 80 GLY A C 1
ATOM 596 O O . GLY A 1 80 ? 21.503 4.804 -6.815 1.00 85.88 80 GLY A O 1
ATOM 597 N N . SER A 1 81 ? 19.755 6.220 -6.865 1.00 83.69 81 SER A N 1
ATOM 598 C CA . SER A 1 81 ? 19.125 5.826 -5.600 1.00 83.69 81 SER A CA 1
ATOM 599 C C . SER A 1 81 ? 17.803 5.082 -5.807 1.00 83.69 81 SER A C 1
ATOM 601 O O . SER A 1 81 ? 17.074 4.832 -4.845 1.00 83.69 81 SER A O 1
ATOM 603 N N . ASP A 1 82 ? 17.469 4.730 -7.051 1.00 83.69 82 ASP A N 1
ATOM 604 C CA . ASP A 1 82 ? 16.275 3.959 -7.356 1.00 83.69 82 ASP A CA 1
ATOM 605 C C . ASP A 1 82 ? 16.390 2.510 -6.849 1.00 83.69 82 ASP A C 1
ATOM 607 O O . ASP A 1 82 ? 17.459 1.893 -6.904 1.00 83.69 82 ASP A O 1
ATOM 611 N N . PRO A 1 83 ? 15.295 1.938 -6.319 1.00 74.75 83 PRO A N 1
ATOM 612 C CA . PRO A 1 83 ? 15.305 0.559 -5.867 1.00 74.75 83 PRO A CA 1
ATOM 613 C C . PRO A 1 83 ? 15.423 -0.393 -7.068 1.00 74.75 83 PRO A C 1
ATOM 615 O O . PRO A 1 83 ? 14.776 -0.168 -8.097 1.00 74.75 83 PRO A O 1
ATOM 618 N N . PRO A 1 84 ? 16.177 -1.500 -6.943 1.00 79.19 84 PRO A N 1
ATOM 619 C CA . PRO A 1 84 ? 16.288 -2.476 -8.016 1.00 79.19 84 PRO A CA 1
ATOM 620 C C . PRO A 1 84 ? 14.916 -3.070 -8.347 1.00 79.19 84 PRO A C 1
ATOM 622 O O . PRO A 1 84 ? 14.198 -3.556 -7.474 1.00 79.19 84 PRO A O 1
ATOM 625 N N . GLY A 1 85 ? 14.564 -3.069 -9.631 1.00 78.62 85 GLY A N 1
ATOM 626 C CA . GLY A 1 85 ? 13.351 -3.728 -10.101 1.00 78.62 85 GLY A CA 1
ATOM 627 C C . GLY A 1 85 ? 13.401 -5.251 -9.887 1.00 78.62 85 GLY A C 1
ATOM 628 O O . GLY A 1 85 ? 14.477 -5.854 -9.953 1.00 78.62 85 GLY A O 1
ATOM 629 N N . PRO A 1 86 ? 12.253 -5.907 -9.651 1.00 80.12 86 PRO A N 1
ATOM 630 C CA . PRO A 1 86 ? 12.181 -7.358 -9.598 1.00 80.12 86 PRO A CA 1
ATOM 631 C C . PRO A 1 86 ? 12.456 -7.981 -10.970 1.00 80.12 86 PRO A C 1
ATOM 633 O O . PRO A 1 86 ? 12.168 -7.389 -12.011 1.00 80.12 86 PRO A O 1
ATOM 636 N N . ARG A 1 87 ? 13.005 -9.199 -10.965 1.00 82.94 87 ARG A N 1
ATOM 637 C CA . ARG A 1 87 ? 13.326 -9.954 -12.190 1.00 82.94 87 ARG A CA 1
ATOM 638 C C . ARG A 1 87 ? 12.147 -10.759 -12.730 1.00 82.94 87 ARG A C 1
ATOM 640 O O . ARG A 1 87 ? 12.126 -11.090 -13.910 1.00 82.94 87 ARG A O 1
ATOM 647 N N . ASP A 1 88 ? 11.187 -11.061 -11.870 1.00 86.25 88 ASP A N 1
ATOM 648 C CA . ASP A 1 88 ? 9.985 -11.817 -12.185 1.00 86.25 88 ASP A CA 1
ATOM 649 C C . ASP A 1 88 ? 8.830 -11.367 -11.277 1.00 86.25 88 ASP A C 1
ATOM 651 O O . ASP A 1 88 ? 8.972 -10.464 -10.445 1.00 86.25 88 ASP A O 1
ATOM 655 N N . ILE A 1 89 ? 7.660 -11.974 -11.472 1.00 82.12 89 ILE A N 1
ATOM 656 C CA . ILE A 1 89 ? 6.456 -11.602 -10.732 1.00 82.12 89 ILE A CA 1
ATOM 657 C C . ILE A 1 89 ? 6.500 -12.085 -9.277 1.00 82.12 89 ILE A C 1
ATOM 659 O O . ILE A 1 89 ? 5.782 -11.540 -8.447 1.00 82.12 89 ILE A O 1
ATOM 663 N N . ALA A 1 90 ? 7.329 -13.063 -8.911 1.00 89.00 90 ALA A N 1
ATOM 664 C CA . ALA A 1 90 ? 7.435 -13.573 -7.547 1.00 89.00 90 ALA A CA 1
ATOM 665 C C . ALA A 1 90 ? 8.279 -12.632 -6.664 1.00 89.00 90 ALA A C 1
ATOM 667 O O . ALA A 1 90 ? 9.327 -12.984 -6.130 1.00 89.00 90 ALA A O 1
ATOM 668 N N . THR A 1 91 ? 7.809 -11.395 -6.507 1.00 87.19 91 THR A N 1
ATOM 669 C CA . THR A 1 91 ? 8.508 -10.319 -5.804 1.00 87.19 91 THR A CA 1
ATOM 670 C C . THR A 1 91 ? 7.830 -9.938 -4.495 1.00 87.19 91 THR A C 1
ATOM 672 O O . THR A 1 91 ? 6.606 -9.816 -4.436 1.00 87.19 91 THR A O 1
ATOM 675 N N . ARG A 1 92 ? 8.632 -9.630 -3.467 1.00 89.62 92 ARG A N 1
ATOM 676 C CA . ARG A 1 92 ? 8.157 -9.022 -2.212 1.00 89.62 92 ARG A CA 1
ATOM 677 C C . ARG A 1 92 ? 7.356 -7.736 -2.421 1.00 89.62 92 ARG A C 1
ATOM 679 O O . ARG A 1 92 ? 6.423 -7.490 -1.670 1.00 89.62 92 ARG A O 1
ATOM 686 N N . TYR A 1 93 ? 7.632 -6.973 -3.487 1.00 83.19 93 TYR A N 1
ATOM 687 C CA . TYR A 1 93 ? 6.874 -5.756 -3.813 1.00 83.19 93 TYR A CA 1
ATOM 688 C C . TYR A 1 93 ? 5.378 -6.005 -4.036 1.00 83.19 93 TYR A C 1
ATOM 690 O O . TYR A 1 93 ? 4.600 -5.060 -4.010 1.00 83.19 93 TYR A O 1
ATOM 698 N N . VAL A 1 94 ? 4.980 -7.256 -4.284 1.00 89.44 94 VAL A N 1
ATOM 699 C CA . VAL A 1 94 ? 3.572 -7.654 -4.353 1.00 89.44 94 VAL A CA 1
ATOM 700 C C . VAL A 1 94 ? 3.254 -8.694 -3.286 1.00 89.44 94 VAL A C 1
ATOM 702 O O . VAL A 1 94 ? 2.302 -8.523 -2.532 1.00 89.44 94 VAL A O 1
ATOM 705 N N . LEU A 1 95 ? 4.057 -9.760 -3.204 1.00 93.50 95 LEU A N 1
ATOM 706 C CA . LEU A 1 95 ? 3.799 -10.903 -2.328 1.00 93.50 95 LEU A CA 1
ATOM 707 C C . LEU A 1 95 ? 3.867 -10.558 -0.834 1.00 93.50 95 LEU A C 1
ATOM 709 O O . LEU A 1 95 ? 3.272 -11.286 -0.050 1.00 93.50 95 LEU A O 1
ATOM 713 N N . GLU A 1 96 ? 4.550 -9.474 -0.451 1.00 93.19 96 GLU A N 1
ATOM 714 C CA . GLU A 1 96 ? 4.556 -8.963 0.925 1.00 93.19 96 GLU A CA 1
ATOM 715 C C . GLU A 1 96 ? 3.721 -7.677 1.046 1.00 93.19 96 GLU A C 1
ATOM 717 O O . GLU A 1 96 ? 2.821 -7.597 1.878 1.00 93.19 96 GLU A O 1
ATOM 722 N N . GLU A 1 97 ? 3.955 -6.685 0.182 1.00 91.50 97 GLU A N 1
ATOM 723 C CA . GLU A 1 97 ? 3.319 -5.359 0.302 1.00 91.50 97 GLU A CA 1
ATOM 724 C C . GLU A 1 97 ? 1.791 -5.388 0.128 1.00 91.50 97 GLU A C 1
ATOM 726 O O . GLU A 1 97 ? 1.082 -4.591 0.741 1.00 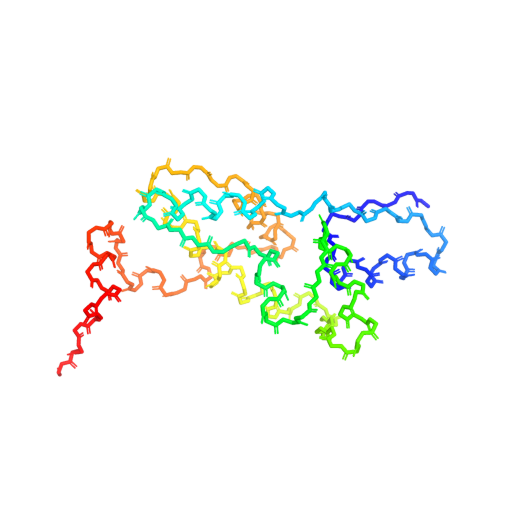91.50 97 GLU A O 1
ATOM 731 N N . VAL A 1 98 ? 1.237 -6.293 -0.688 1.00 93.19 98 VAL A N 1
ATOM 732 C CA . VAL A 1 98 ? -0.223 -6.378 -0.848 1.00 93.19 98 VAL A CA 1
ATOM 733 C C . VAL A 1 98 ? -0.885 -6.992 0.386 1.00 93.19 98 VAL A C 1
ATOM 735 O O . VAL A 1 98 ? -1.722 -6.309 0.982 1.00 93.19 98 VAL A O 1
ATOM 738 N N . PRO A 1 99 ? -0.547 -8.229 0.804 1.00 95.56 99 PRO A N 1
ATOM 739 C CA . PRO A 1 99 ? -1.190 -8.833 1.962 1.00 95.56 99 PRO A CA 1
ATOM 740 C C . PRO A 1 99 ? -0.846 -8.117 3.265 1.00 95.56 99 PRO A C 1
ATOM 742 O O . PRO A 1 99 ? -1.719 -8.034 4.113 1.00 95.56 99 PRO A O 1
ATOM 745 N N . PHE A 1 100 ? 0.355 -7.557 3.442 1.00 94.44 100 PHE A N 1
ATOM 746 C CA . PHE A 1 100 ? 0.786 -6.981 4.728 1.00 94.44 100 PHE A CA 1
ATOM 747 C C . PHE A 1 100 ? 0.892 -5.451 4.748 1.00 94.44 100 PHE A C 1
ATOM 749 O O . PHE A 1 100 ? 1.074 -4.870 5.815 1.00 94.44 100 PHE A O 1
ATOM 756 N N . GLY A 1 101 ? 0.724 -4.788 3.605 1.00 90.62 101 GLY A N 1
ATOM 757 C CA . GLY A 1 101 ? 0.628 -3.330 3.505 1.00 90.62 101 GLY A CA 1
ATOM 758 C C . GLY A 1 101 ? -0.778 -2.888 3.109 1.00 90.62 101 GLY A C 1
ATOM 759 O O . GLY A 1 101 ? -1.523 -2.356 3.932 1.00 90.62 101 GLY A O 1
ATOM 760 N N . LEU A 1 102 ? -1.168 -3.149 1.856 1.00 90.75 102 LEU A N 1
ATOM 761 C CA . LEU A 1 102 ? -2.425 -2.646 1.285 1.00 90.75 102 LEU A CA 1
ATOM 762 C C . LEU A 1 102 ? -3.673 -3.230 1.956 1.00 90.75 102 LEU A C 1
ATOM 764 O O . LEU A 1 102 ? -4.606 -2.488 2.261 1.00 90.75 102 LEU A O 1
ATOM 768 N N . VAL A 1 103 ? -3.708 -4.543 2.199 1.00 93.38 103 VAL A N 1
ATOM 769 C CA . VAL A 1 103 ? -4.849 -5.198 2.860 1.00 93.38 103 VAL A CA 1
ATOM 770 C C . VAL A 1 103 ? -5.060 -4.634 4.279 1.00 93.38 103 VAL A C 1
ATOM 772 O O . VAL A 1 103 ? -6.184 -4.234 4.588 1.00 93.38 103 VAL A O 1
ATOM 775 N N . PRO A 1 104 ? -4.025 -4.485 5.130 1.00 91.31 104 PRO A N 1
ATOM 776 C CA . PRO A 1 104 ? -4.149 -3.791 6.406 1.00 91.31 104 PRO A CA 1
ATOM 777 C C . PRO A 1 104 ? -4.603 -2.339 6.298 1.00 91.31 104 PRO A C 1
ATOM 779 O O . PRO A 1 104 ? -5.329 -1.902 7.183 1.00 91.31 104 PRO A O 1
ATOM 782 N N . THR A 1 105 ? -4.250 -1.594 5.242 1.00 89.25 105 THR A N 1
ATOM 783 C CA . THR A 1 105 ? -4.756 -0.221 5.021 1.00 89.25 105 THR A CA 1
ATOM 784 C C . THR A 1 105 ? -6.269 -0.177 4.788 1.00 89.25 105 THR A C 1
ATOM 786 O O . THR A 1 105 ? -6.920 0.793 5.179 1.00 89.25 105 THR A O 1
ATOM 789 N N . LEU A 1 106 ? -6.862 -1.230 4.219 1.00 92.19 106 LEU A N 1
ATOM 790 C CA . LEU A 1 106 ? -8.313 -1.306 4.023 1.00 92.19 106 LEU A CA 1
ATOM 791 C C . LEU A 1 106 ? -9.083 -1.484 5.341 1.00 92.19 106 LEU A C 1
ATOM 793 O O . LEU A 1 106 ? -10.224 -1.037 5.444 1.00 92.19 106 LEU A O 1
ATOM 797 N N . ARG A 1 107 ? -8.469 -2.055 6.387 1.00 90.69 107 ARG A N 1
ATOM 798 C CA . ARG A 1 107 ? -9.136 -2.226 7.690 1.00 90.69 107 ARG A CA 1
ATOM 799 C C . ARG A 1 107 ? -9.508 -0.930 8.417 1.00 90.69 107 ARG A C 1
ATOM 801 O O . ARG A 1 107 ? -10.665 -0.816 8.820 1.00 90.69 107 ARG A O 1
ATOM 808 N N . PRO A 1 108 ? -8.618 0.059 8.609 1.00 89.81 108 PRO A N 1
ATOM 809 C CA . PRO A 1 108 ? -9.014 1.335 9.187 1.00 89.81 108 PRO A CA 1
ATOM 810 C C . PRO A 1 108 ? -10.016 2.085 8.300 1.00 89.81 108 PRO A C 1
ATOM 812 O O . PRO A 1 108 ? -10.848 2.807 8.842 1.00 89.81 108 PRO A O 1
ATOM 815 N N . ALA A 1 109 ? -9.994 1.893 6.974 1.00 93.06 109 ALA A N 1
ATOM 816 C CA . ALA A 1 109 ? -10.998 2.470 6.078 1.00 93.06 109 ALA A CA 1
ATOM 817 C C . ALA A 1 109 ? -12.404 1.938 6.388 1.00 93.06 109 ALA A C 1
ATOM 819 O O . ALA A 1 109 ? -13.322 2.720 6.635 1.00 93.06 109 ALA A O 1
ATOM 820 N N . GLU A 1 110 ? -12.544 0.613 6.471 1.00 92.12 110 GLU A N 1
ATOM 821 C CA . GLU A 1 110 ? -13.796 -0.051 6.835 1.00 92.12 110 GLU A CA 1
ATOM 822 C C . GLU A 1 110 ? -14.285 0.379 8.221 1.00 92.12 110 GLU A C 1
ATOM 824 O O . GLU A 1 110 ? -15.448 0.748 8.377 1.00 92.12 110 GLU A O 1
ATOM 829 N N . LEU A 1 111 ? -13.387 0.417 9.210 1.00 90.19 111 LEU A N 1
ATOM 830 C CA . LEU A 1 111 ? -13.725 0.842 10.569 1.00 90.19 111 LEU A CA 1
ATOM 831 C C . LEU A 1 111 ? -14.244 2.274 10.632 1.00 90.19 111 LEU A C 1
ATOM 833 O O . LEU A 1 111 ? -15.180 2.562 11.373 1.00 90.19 111 LEU A O 1
ATOM 837 N N . ALA A 1 112 ? -13.636 3.168 9.859 1.00 91.25 112 ALA A N 1
ATOM 838 C CA . ALA A 1 112 ? -14.028 4.564 9.786 1.00 91.25 112 ALA A CA 1
ATOM 839 C C . ALA A 1 112 ? -15.253 4.814 8.886 1.00 91.25 112 ALA A C 1
ATOM 841 O O . ALA A 1 112 ? -15.697 5.957 8.779 1.00 91.25 112 ALA A O 1
ATOM 842 N N . GLY A 1 113 ? -15.781 3.789 8.205 1.00 94.00 113 GLY A N 1
ATOM 843 C CA . GLY A 1 113 ? -16.835 3.953 7.202 1.00 94.00 113 GLY A CA 1
ATOM 844 C C . GLY A 1 113 ? -16.389 4.761 5.974 1.00 94.00 113 GLY A C 1
ATOM 845 O O . GLY A 1 113 ? -17.216 5.380 5.302 1.00 94.00 113 GLY A O 1
ATOM 846 N N . VAL A 1 114 ? -15.086 4.790 5.683 1.00 95.94 114 VAL A N 1
ATOM 847 C CA . VAL A 1 114 ? -14.494 5.496 4.541 1.00 95.94 114 VAL A CA 1
ATOM 848 C C . VAL A 1 114 ? -14.327 4.518 3.384 1.00 95.94 114 VAL A C 1
ATOM 850 O O . VAL A 1 114 ? -13.720 3.462 3.533 1.00 95.94 114 VAL A O 1
ATOM 853 N N . ARG A 1 115 ? -14.826 4.879 2.197 1.00 95.19 115 ARG A N 1
ATOM 854 C CA . ARG A 1 115 ? -14.593 4.076 0.987 1.00 95.19 115 ARG A CA 1
ATOM 855 C C . ARG A 1 115 ? -13.168 4.277 0.472 1.00 95.19 115 ARG A C 1
ATOM 857 O O . ARG A 1 115 ? -12.747 5.424 0.326 1.00 95.19 115 ARG A O 1
ATOM 864 N N . ALA A 1 116 ? -12.496 3.187 0.101 1.00 92.25 116 ALA A N 1
ATOM 865 C CA . ALA A 1 116 ? -11.158 3.202 -0.496 1.00 92.25 116 ALA A CA 1
ATOM 866 C C . ALA A 1 116 ? -11.113 2.413 -1.828 1.00 92.25 116 ALA A C 1
ATOM 868 O O . ALA A 1 116 ? -10.370 1.436 -1.953 1.00 92.25 116 ALA A O 1
ATOM 869 N N . PRO A 1 117 ? -11.929 2.793 -2.835 1.00 90.31 117 PRO A N 1
ATOM 870 C CA . PRO A 1 117 ? -12.093 2.019 -4.065 1.00 90.31 117 PRO A CA 1
ATOM 871 C C . PRO A 1 117 ? -10.806 1.869 -4.887 1.00 90.31 117 PRO A C 1
ATOM 873 O O . PRO A 1 117 ? -10.688 0.911 -5.652 1.00 90.31 117 PRO A O 1
ATOM 876 N N . LEU A 1 118 ? -9.844 2.794 -4.781 1.00 86.56 118 LEU A N 1
ATOM 877 C CA . LEU A 1 118 ? -8.567 2.667 -5.485 1.00 86.56 118 LEU A CA 1
ATOM 878 C C . LEU A 1 118 ? -7.667 1.622 -4.819 1.00 86.56 118 LEU A C 1
ATOM 880 O O . LEU A 1 118 ? -7.064 0.820 -5.533 1.00 86.56 118 LEU A O 1
ATOM 884 N N . HIS A 1 119 ? -7.613 1.582 -3.485 1.00 88.56 119 HIS A N 1
ATOM 885 C CA . HIS A 1 119 ? -6.925 0.507 -2.764 1.00 88.56 119 HIS A CA 1
ATOM 886 C C . HIS A 1 119 ? -7.602 -0.854 -2.998 1.00 88.56 119 HIS A C 1
ATOM 888 O O . HIS A 1 119 ? -6.920 -1.818 -3.344 1.00 88.56 119 HIS A O 1
ATOM 894 N N . GLU A 1 120 ? -8.935 -0.929 -2.901 1.00 90.69 120 GLU A N 1
ATOM 895 C CA . GLU A 1 120 ? -9.714 -2.148 -3.180 1.00 90.69 120 GLU A CA 1
ATOM 896 C C . GLU A 1 120 ? -9.462 -2.662 -4.605 1.00 90.69 120 GLU A C 1
ATOM 898 O O . GLU A 1 120 ? -9.145 -3.836 -4.814 1.00 90.69 120 GLU A O 1
ATOM 903 N N . GLY A 1 121 ? -9.544 -1.767 -5.595 1.00 87.12 121 GLY A N 1
ATOM 904 C CA . GLY A 1 121 ? -9.283 -2.091 -6.993 1.00 87.12 121 GLY A CA 1
ATOM 905 C C . GLY A 1 121 ? -7.845 -2.549 -7.233 1.00 87.12 121 GLY A C 1
ATOM 906 O O . GLY A 1 121 ? -7.627 -3.504 -7.978 1.00 87.12 121 GLY A O 1
ATOM 907 N N . GLY A 1 122 ? -6.866 -1.921 -6.577 1.00 85.56 122 GLY A N 1
ATOM 908 C CA . GLY A 1 122 ? -5.461 -2.322 -6.645 1.00 85.56 122 GLY A CA 1
ATOM 909 C C . GLY A 1 122 ? -5.237 -3.749 -6.142 1.00 85.56 122 GLY A C 1
ATOM 910 O O . GLY A 1 122 ? -4.635 -4.560 -6.848 1.00 85.56 122 GLY A O 1
ATOM 911 N N . VAL A 1 123 ? -5.787 -4.082 -4.969 1.00 89.69 123 VAL A N 1
ATOM 912 C CA . VAL A 1 123 ? -5.726 -5.441 -4.403 1.00 89.69 123 VAL A CA 1
ATOM 913 C C . VAL A 1 123 ? -6.397 -6.452 -5.338 1.00 89.69 123 VAL A C 1
ATOM 915 O O . VAL A 1 123 ? -5.824 -7.508 -5.605 1.00 89.69 123 VAL A O 1
ATOM 918 N N . ALA A 1 124 ? -7.573 -6.131 -5.885 1.00 86.56 124 ALA A N 1
ATOM 919 C CA . ALA A 1 124 ? -8.311 -7.026 -6.778 1.00 86.56 124 ALA A CA 1
ATOM 920 C C . ALA A 1 124 ? -7.582 -7.289 -8.109 1.00 86.56 124 ALA A C 1
ATOM 922 O O . ALA A 1 124 ? -7.506 -8.435 -8.565 1.00 86.56 124 ALA A O 1
ATOM 923 N N . ILE A 1 125 ? -7.016 -6.247 -8.728 1.00 83.62 125 ILE A N 1
ATOM 924 C CA . ILE A 1 125 ? -6.239 -6.372 -9.968 1.00 83.62 125 ILE A CA 1
ATOM 925 C C . ILE A 1 125 ? -4.991 -7.219 -9.720 1.00 83.62 125 ILE A C 1
ATOM 927 O O . ILE A 1 125 ? -4.746 -8.166 -10.466 1.00 83.62 125 ILE A O 1
ATOM 931 N N . LEU A 1 126 ? -4.229 -6.926 -8.660 1.00 86.50 126 LEU A N 1
ATOM 932 C CA . LEU A 1 126 ? -3.034 -7.700 -8.319 1.00 86.50 126 LEU A CA 1
ATOM 933 C C . LEU A 1 126 ? -3.394 -9.155 -8.012 1.00 86.50 126 LEU A C 1
ATOM 935 O O . LEU A 1 126 ? -2.741 -10.057 -8.529 1.00 86.50 126 LEU A O 1
ATOM 939 N N . GLY A 1 127 ? -4.462 -9.401 -7.249 1.00 87.62 127 GLY A N 1
ATOM 940 C CA . GLY A 1 127 ? -4.948 -10.754 -6.975 1.00 87.62 127 GLY A CA 1
ATOM 941 C C . GLY A 1 127 ? -5.270 -11.527 -8.254 1.00 87.62 127 GLY A C 1
ATOM 942 O O . GLY A 1 127 ? -4.829 -12.661 -8.427 1.00 87.62 127 GLY A O 1
ATOM 943 N N . THR A 1 128 ? -5.940 -10.877 -9.208 1.00 85.88 128 THR A N 1
ATOM 944 C CA . THR A 1 128 ? -6.249 -11.472 -10.518 1.00 85.88 128 THR A CA 1
ATOM 945 C C . THR A 1 128 ? -4.981 -11.787 -11.313 1.00 85.88 128 THR A C 1
ATOM 947 O O . THR A 1 128 ? -4.845 -12.895 -11.826 1.00 85.88 128 THR A O 1
ATOM 950 N N . CYS A 1 129 ? -4.026 -10.852 -11.381 1.00 84.12 129 CYS A N 1
ATOM 951 C CA . CYS A 1 129 ? -2.757 -11.045 -12.090 1.00 84.12 129 CYS A CA 1
ATOM 952 C C . CYS A 1 129 ? -1.928 -12.206 -11.522 1.00 84.12 129 CYS A C 1
ATOM 954 O O . CYS A 1 129 ? -1.217 -12.872 -12.270 1.00 84.12 129 CYS A O 1
ATOM 956 N N . TYR A 1 130 ? -2.013 -12.441 -10.212 1.00 89.88 130 TYR A N 1
ATOM 957 C CA . TYR A 1 130 ? -1.266 -13.494 -9.525 1.00 89.88 130 TYR A CA 1
ATOM 958 C C . TYR A 1 130 ? -2.045 -14.807 -9.404 1.00 89.88 130 TYR A C 1
ATOM 960 O O . TYR A 1 130 ? -1.462 -15.814 -9.010 1.00 89.88 130 TYR A O 1
ATOM 968 N N . GLY A 1 131 ? -3.345 -14.817 -9.718 1.00 91.31 131 GLY A N 1
ATOM 969 C CA . GLY A 1 131 ? -4.221 -15.954 -9.428 1.00 91.31 131 GLY A CA 1
ATOM 970 C C . GLY A 1 131 ? -4.331 -16.234 -7.925 1.00 91.31 131 GLY A C 1
ATOM 971 O O . GLY A 1 131 ? -4.411 -17.391 -7.518 1.00 91.31 131 GLY A O 1
ATOM 972 N N . ARG A 1 132 ? -4.275 -15.185 -7.095 1.00 92.19 132 ARG A N 1
ATOM 973 C CA . ARG A 1 132 ? -4.229 -15.273 -5.630 1.00 92.19 132 ARG A CA 1
ATOM 974 C C . ARG A 1 132 ? -5.284 -14.394 -4.983 1.00 92.19 132 ARG A C 1
ATOM 976 O O . ARG A 1 132 ? -5.660 -13.348 -5.508 1.00 92.19 132 ARG A O 1
ATOM 983 N N . TYR A 1 133 ? -5.713 -14.796 -3.794 1.00 95.06 133 TYR A N 1
ATOM 984 C CA . TYR A 1 133 ? -6.575 -13.985 -2.948 1.00 95.06 133 TYR A CA 1
ATOM 985 C C . TYR A 1 133 ? -5.769 -13.397 -1.786 1.00 95.06 133 TYR A C 1
ATOM 987 O O . TYR A 1 133 ? -5.700 -13.977 -0.708 1.00 95.06 133 TYR A O 1
ATOM 995 N N . PHE A 1 134 ? -5.175 -12.220 -2.009 1.00 93.88 134 PHE A N 1
ATOM 996 C CA . PHE A 1 134 ? -4.234 -11.600 -1.065 1.00 93.88 134 PHE A CA 1
ATOM 997 C C . PHE A 1 134 ? -4.816 -11.266 0.313 1.00 93.88 134 PHE A C 1
ATOM 999 O O . PHE A 1 134 ? -4.063 -11.131 1.270 1.00 93.88 134 PHE A O 1
ATOM 1006 N N . VAL A 1 135 ? -6.139 -11.147 0.449 1.00 92.62 135 VAL A N 1
ATOM 1007 C CA . VAL A 1 135 ? -6.757 -10.948 1.769 1.00 92.62 135 VAL A CA 1
ATOM 1008 C C . VAL A 1 135 ? -6.565 -12.184 2.652 1.00 92.62 135 VAL A C 1
ATOM 1010 O O . VAL A 1 135 ? -6.300 -12.036 3.838 1.00 92.62 135 VAL A O 1
ATOM 1013 N N . ALA A 1 136 ? -6.654 -13.390 2.080 1.00 93.38 136 ALA A N 1
ATOM 1014 C CA . ALA A 1 136 ? -6.427 -14.636 2.815 1.00 93.38 136 ALA A CA 1
ATOM 1015 C C . ALA A 1 136 ? -4.940 -14.945 3.043 1.00 93.38 136 ALA A C 1
ATOM 1017 O O . ALA A 1 136 ? -4.623 -15.784 3.878 1.00 93.38 136 ALA A O 1
ATOM 1018 N N . ASP A 1 137 ? -4.041 -14.272 2.322 1.00 94.44 137 ASP A N 1
ATOM 1019 C CA . ASP A 1 137 ? -2.596 -14.405 2.523 1.00 94.44 137 ASP A CA 1
ATOM 1020 C C . ASP A 1 137 ? -2.102 -13.627 3.763 1.00 94.44 137 ASP A C 1
ATOM 1022 O O . ASP A 1 137 ? -0.953 -13.797 4.161 1.00 94.44 137 ASP A O 1
ATOM 1026 N N . ASN A 1 138 ? -2.935 -12.771 4.370 1.00 94.06 138 ASN A N 1
ATOM 1027 C CA . ASN A 1 138 ? -2.601 -12.092 5.620 1.00 94.06 138 ASN A CA 1
ATOM 1028 C C . ASN A 1 138 ? -2.994 -12.958 6.826 1.00 94.06 138 ASN A C 1
ATOM 1030 O O . ASN A 1 138 ? -4.169 -13.051 7.186 1.00 94.06 138 ASN A O 1
ATOM 1034 N N . ASP A 1 139 ? -1.994 -13.541 7.476 1.00 92.56 139 ASP A N 1
ATOM 1035 C CA . ASP A 1 139 ? -2.125 -14.358 8.683 1.00 92.56 139 ASP A CA 1
ATOM 1036 C C . ASP A 1 139 ? -2.043 -13.552 9.993 1.00 92.56 139 ASP A C 1
ATOM 1038 O O . ASP A 1 139 ? -2.329 -14.085 11.058 1.00 92.56 139 ASP A O 1
ATOM 1042 N N . ILE A 1 140 ? -1.733 -12.253 9.939 1.00 89.12 140 ILE A N 1
ATOM 1043 C CA . ILE A 1 140 ? -1.617 -11.380 11.119 1.00 89.12 140 ILE A CA 1
ATOM 1044 C C . ILE A 1 140 ? -2.980 -10.808 11.536 1.00 89.12 140 ILE A C 1
ATOM 1046 O O . ILE A 1 140 ? -3.305 -10.741 12.721 1.00 89.12 140 ILE A O 1
ATOM 1050 N N . LEU A 1 141 ? -3.791 -10.362 10.573 1.00 85.81 141 LEU A N 1
ATOM 1051 C CA . LEU A 1 141 ? -5.087 -9.724 10.825 1.00 85.81 141 LEU A CA 1
ATOM 1052 C C . LEU A 1 141 ? -6.091 -10.637 11.555 1.00 85.81 141 LEU A C 1
ATOM 1054 O O . LEU A 1 141 ? -6.821 -10.120 12.400 1.00 85.81 141 LEU A O 1
ATOM 1058 N N . PRO A 1 142 ? -6.166 -11.953 11.276 1.00 86.00 142 PRO A N 1
ATOM 1059 C CA . PRO A 1 142 ? -7.010 -12.860 12.052 1.00 86.00 142 PRO A CA 1
ATOM 1060 C C . PRO A 1 142 ? -6.573 -12.981 13.520 1.00 86.00 142 PRO A C 1
ATOM 1062 O O . PRO A 1 142 ? -7.429 -13.019 14.404 1.00 86.00 142 PRO A O 1
ATOM 1065 N N . GLU A 1 143 ? -5.264 -12.980 13.789 1.00 83.88 143 GLU A N 1
ATOM 1066 C CA . GLU A 1 143 ? -4.689 -13.177 15.132 1.00 83.88 143 GLU A CA 1
ATOM 1067 C C . GLU A 1 143 ? -4.924 -11.986 16.068 1.00 83.88 143 GLU A C 1
ATOM 1069 O O . GLU A 1 143 ? -5.051 -12.144 17.281 1.00 83.88 143 GLU A O 1
ATOM 1074 N N . ILE A 1 144 ? -5.051 -10.777 15.516 1.00 75.62 144 ILE A N 1
ATOM 1075 C CA . ILE A 1 144 ? -5.368 -9.571 16.299 1.00 75.62 144 ILE A CA 1
ATOM 1076 C C . ILE A 1 144 ? -6.876 -9.404 16.574 1.00 75.62 144 ILE A C 1
ATOM 1078 O O . ILE A 1 144 ? -7.284 -8.447 17.238 1.00 75.62 144 ILE A O 1
ATOM 1082 N N . GLY A 1 145 ? -7.703 -10.350 16.110 1.00 71.00 145 GLY A N 1
ATOM 1083 C CA . GLY A 1 145 ? -9.139 -10.413 16.372 1.00 71.00 145 GLY A CA 1
ATOM 1084 C C . GLY A 1 145 ? -9.966 -9.346 15.637 1.00 71.00 145 GLY A C 1
ATOM 1085 O O . GLY A 1 145 ? -9.468 -8.642 14.755 1.00 71.00 145 GLY A O 1
ATOM 1086 N N . PRO A 1 146 ? -11.268 -9.205 15.967 1.00 72.44 146 PRO A N 1
ATOM 1087 C CA . PRO A 1 146 ? -12.094 -8.150 15.399 1.00 72.44 146 PRO A CA 1
ATOM 1088 C C . PRO A 1 146 ? -11.551 -6.790 15.845 1.00 72.44 146 PRO A C 1
ATOM 1090 O O . PRO A 1 146 ? -11.744 -6.361 16.984 1.00 72.44 146 PRO A O 1
ATOM 1093 N N . LEU A 1 147 ? -10.882 -6.096 14.928 1.00 73.75 147 LEU A N 1
ATOM 1094 C CA . LEU A 1 147 ? -10.445 -4.727 15.146 1.00 73.75 147 LEU A CA 1
ATOM 1095 C C . LEU A 1 147 ? -11.683 -3.854 15.367 1.00 73.75 147 LEU A C 1
ATOM 1097 O O . LEU A 1 147 ? -12.505 -3.698 14.476 1.00 73.75 147 LEU A O 1
ATOM 1101 N N . GLN A 1 148 ? -11.823 -3.299 16.565 1.00 82.81 148 GLN A N 1
ATOM 1102 C CA . GLN A 1 148 ? -12.772 -2.228 16.867 1.00 82.81 148 GLN A CA 1
ATOM 1103 C C . GLN A 1 148 ? -11.981 -0.935 17.035 1.00 82.81 148 GLN A C 1
ATOM 1105 O O . GLN A 1 148 ? -10.846 -0.980 17.513 1.00 82.81 148 GLN A O 1
ATOM 1110 N N . ILE A 1 149 ? -12.562 0.216 16.682 1.00 81.69 149 ILE A N 1
ATOM 1111 C CA . ILE A 1 149 ? -11.869 1.514 16.776 1.00 81.69 149 ILE A CA 1
ATOM 1112 C C . ILE A 1 149 ? -11.303 1.748 18.180 1.00 81.69 149 ILE A C 1
ATOM 1114 O O . ILE A 1 149 ? -10.150 2.160 18.312 1.00 81.69 149 ILE A O 1
ATOM 1118 N N . ASP A 1 150 ? -12.086 1.469 19.221 1.00 82.12 150 ASP A N 1
ATOM 1119 C CA . ASP A 1 150 ? -11.669 1.710 20.605 1.00 82.12 150 ASP A CA 1
ATOM 1120 C C . ASP A 1 150 ? -10.535 0.771 21.024 1.00 82.12 150 ASP A C 1
ATOM 1122 O O . ASP A 1 150 ? -9.542 1.204 21.612 1.00 82.12 150 ASP A O 1
ATOM 1126 N N . THR A 1 151 ? -10.631 -0.504 20.638 1.00 78.75 151 THR A N 1
ATOM 1127 C CA . THR A 1 151 ? -9.576 -1.498 20.863 1.00 78.75 151 THR A CA 1
ATOM 1128 C C . THR A 1 151 ? -8.289 -1.112 20.139 1.00 78.75 151 THR A C 1
ATOM 1130 O O . THR A 1 151 ? -7.225 -1.146 20.748 1.00 78.75 151 THR A O 1
ATOM 1133 N N . LEU A 1 152 ? -8.376 -0.687 18.876 1.00 79.62 152 LEU A N 1
ATOM 1134 C CA . LEU A 1 152 ? -7.226 -0.251 18.085 1.00 79.62 152 LEU A CA 1
ATOM 1135 C C . LEU A 1 152 ? -6.551 0.975 18.712 1.00 79.62 152 LEU A C 1
ATOM 1137 O O . LEU A 1 152 ? -5.336 0.979 18.891 1.00 79.62 152 L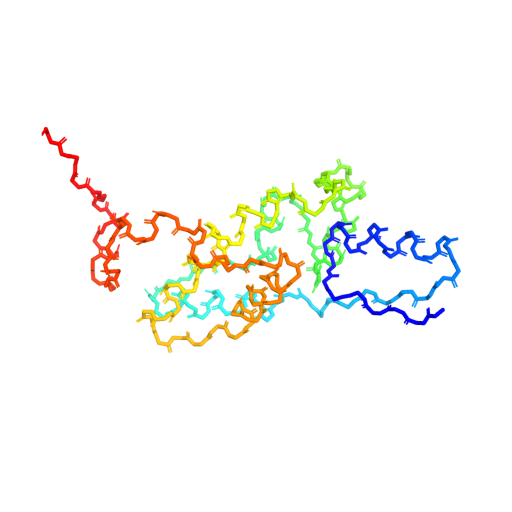EU A O 1
ATOM 1141 N N . LYS A 1 153 ? -7.329 1.998 19.090 1.00 79.44 153 LYS A N 1
ATOM 1142 C CA . LYS A 1 153 ? -6.805 3.209 19.742 1.00 79.44 153 LYS A CA 1
ATOM 1143 C C . LYS A 1 153 ? -6.056 2.881 21.030 1.00 79.44 153 LYS A C 1
ATOM 1145 O O . LYS A 1 153 ? -4.989 3.442 21.256 1.00 79.44 153 LYS A O 1
ATOM 1150 N N . ARG A 1 154 ? -6.601 1.972 21.841 1.00 83.44 154 ARG A N 1
ATOM 1151 C CA . ARG A 1 154 ? -5.967 1.502 23.076 1.00 83.44 154 ARG A CA 1
ATOM 1152 C C . ARG A 1 154 ? -4.678 0.731 22.786 1.00 83.44 154 ARG A C 1
ATOM 1154 O O . ARG A 1 154 ? -3.630 1.102 23.292 1.00 83.44 154 ARG A O 1
ATOM 1161 N N . LEU A 1 155 ? -4.727 -0.292 21.931 1.00 80.88 155 LEU A N 1
ATOM 1162 C CA . LEU A 1 155 ? -3.578 -1.164 21.640 1.00 80.88 155 LEU A CA 1
ATOM 1163 C C . LEU A 1 155 ? -2.404 -0.431 20.974 1.00 80.88 155 LEU A C 1
ATOM 1165 O O . LEU A 1 155 ? -1.258 -0.801 21.201 1.00 80.88 155 LEU A O 1
ATOM 1169 N N . VAL A 1 156 ? -2.656 0.615 20.181 1.00 79.56 156 VAL A N 1
ATOM 1170 C CA . VAL A 1 156 ? -1.584 1.445 19.594 1.00 79.56 156 VAL A CA 1
ATOM 1171 C C . VAL A 1 156 ? -0.804 2.221 20.663 1.00 79.56 156 VAL A C 1
ATOM 1173 O O . VAL A 1 156 ? 0.369 2.525 20.456 1.00 79.56 156 VAL A O 1
ATOM 1176 N N . VAL A 1 157 ? -1.440 2.553 21.790 1.00 84.62 157 VAL A N 1
ATOM 1177 C CA . VAL A 1 157 ? -0.813 3.291 22.899 1.00 84.62 157 VAL A CA 1
ATOM 1178 C C . VAL A 1 157 ? -0.235 2.335 23.940 1.00 84.62 157 VAL A C 1
ATOM 1180 O O . VAL A 1 157 ? 0.912 2.495 24.348 1.00 84.62 157 VAL A O 1
ATOM 1183 N N . ASP A 1 158 ? -1.017 1.334 24.335 1.00 85.88 158 ASP A N 1
ATOM 1184 C CA . ASP A 1 158 ? -0.725 0.474 25.484 1.00 85.88 158 ASP A CA 1
ATOM 1185 C C . ASP A 1 158 ? -0.029 -0.840 25.090 1.00 85.88 158 ASP A C 1
ATOM 1187 O O . ASP A 1 158 ? 0.509 -1.542 25.945 1.00 85.88 158 ASP A O 1
ATOM 1191 N N . GLY A 1 159 ? -0.035 -1.189 23.801 1.00 82.25 159 GLY A N 1
ATOM 1192 C CA . GLY A 1 159 ? 0.447 -2.475 23.305 1.00 82.25 159 GLY A CA 1
ATOM 1193 C C . GLY A 1 159 ? -0.470 -3.651 23.661 1.00 82.25 159 GLY A C 1
ATOM 1194 O O . GLY A 1 159 ? -1.575 -3.492 24.187 1.00 82.25 159 GLY A O 1
ATOM 1195 N N . TYR A 1 160 ? -0.008 -4.863 23.347 1.00 79.44 160 TYR A N 1
ATOM 1196 C CA . TYR A 1 160 ? -0.663 -6.106 23.759 1.00 79.44 160 TYR A CA 1
ATOM 1197 C C . TYR A 1 160 ? -0.143 -6.547 25.126 1.00 79.44 160 TYR A C 1
ATOM 1199 O O . TYR A 1 160 ? 1.042 -6.398 25.427 1.00 79.44 160 TYR A O 1
ATOM 1207 N N . ALA A 1 161 ? -1.021 -7.134 25.943 1.00 79.69 161 ALA A N 1
ATOM 1208 C CA . ALA A 1 161 ? -0.582 -7.819 27.150 1.00 79.69 161 ALA A CA 1
ATOM 1209 C C . ALA A 1 161 ? 0.328 -8.985 26.745 1.00 79.69 161 ALA A C 1
ATOM 1211 O O . ALA A 1 161 ? -0.067 -9.817 25.929 1.00 79.69 161 ALA A O 1
ATOM 1212 N N . VAL A 1 162 ? 1.539 -9.032 27.298 1.00 78.50 162 VAL A N 1
ATOM 1213 C CA . VAL A 1 162 ? 2.449 -10.161 27.096 1.00 78.50 162 VAL A CA 1
ATOM 1214 C C . VAL A 1 162 ? 1.921 -11.317 27.946 1.00 78.50 162 VAL A C 1
ATOM 1216 O O . VAL A 1 162 ? 1.838 -11.149 29.167 1.00 78.50 162 VAL A O 1
ATOM 1219 N N . PRO A 1 163 ? 1.522 -12.457 27.352 1.00 73.25 163 PRO A N 1
ATOM 1220 C CA . PRO A 1 163 ? 1.135 -13.621 28.135 1.00 73.25 163 PRO A CA 1
ATOM 1221 C C . PRO A 1 163 ? 2.330 -14.065 28.985 1.00 73.25 163 PRO A C 1
ATOM 1223 O O . PRO A 1 163 ? 3.421 -14.260 28.447 1.00 73.25 163 PRO A O 1
ATOM 1226 N N . THR A 1 164 ? 2.136 -14.169 30.300 1.00 62.25 164 THR A N 1
ATOM 1227 C CA . THR A 1 164 ? 3.101 -14.798 31.220 1.00 62.25 164 THR A CA 1
ATOM 1228 C C . THR A 1 164 ? 3.151 -16.300 31.034 1.00 62.25 164 THR A C 1
ATOM 1230 O O . THR A 1 164 ? 2.048 -16.883 30.916 1.00 62.25 164 THR A O 1
#